Protein AF-A0A1H5YS46-F1 (afdb_monomer)

Mean predicted aligned error: 4.67 Å

Radius of gyration: 13.26 Å; Cα contacts (8 Å, |Δi|>4): 104; chains: 1; bounding box: 36×22×32 Å

Foldseek 3Di:
D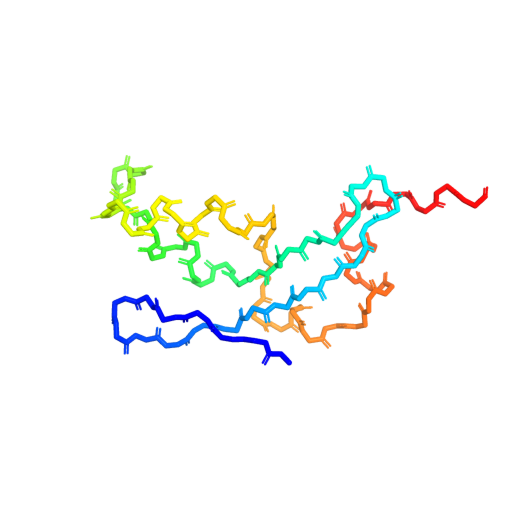DWDADPNDTWDKDWAQAPVPGIAIETAVVLVVQLADPVRHGPDVVSVVVVVRHPYHYHPVQVPDDSVSVCVVVVRDPPD

Organism: NCBI:txid493375

pLDDT: mean 88.6, std 9.22, range [46.12, 94.94]

Nearest PDB structures (foldseek):
  8fuk-assembly1_G  TM=5.252E-01  e=6.702E+00  Vibrio cholerae

Sequence (80 aa):
MDKILFQNKQYDVRQITLPNVGNVNISTTVLNKLLLNNDGSYVSEEAVAVDESIYYFVDVGEIYYSEEELLKLLKIEILC

Secondary structure (DSSP, 8-state):
-EEEEETTEEEEEEEEEETTTEE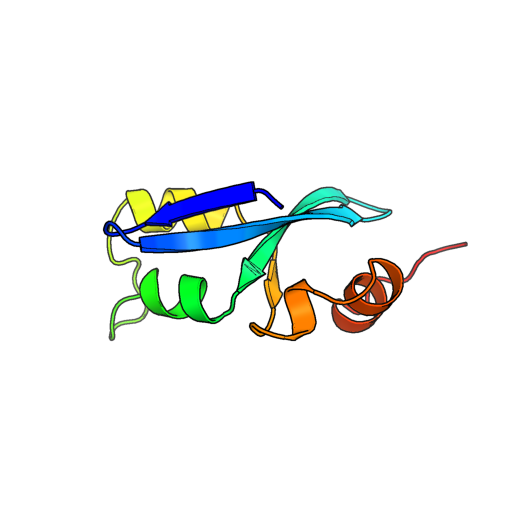EEEEEHHHHHHHB-TTSSBSSHHHHHHHHH-SEEE-TTGGGS-HHHHHHHTT-----

Solvent-accessible surface area (backbone atoms only — not comparable to full-atom values): 4887 Å² total; per-residue (Å²): 125,51,70,46,80,54,95,94,40,80,43,66,30,39,78,46,77,42,97,90,78,40,80,40,32,32,33,31,45,69,57,56,62,65,27,38,41,98,86,72,43,64,70,4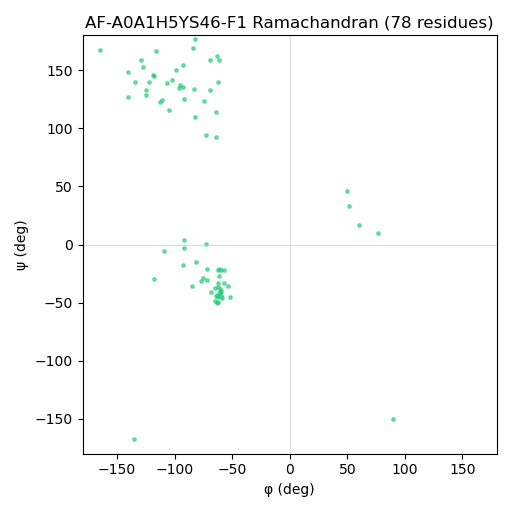3,72,67,32,48,56,51,50,76,62,39,75,45,65,37,53,79,72,54,74,74,47,55,69,71,55,44,36,56,73,70,65,54,78,79,86,123

Structure (mmCIF, N/CA/C/O backbone):
data_AF-A0A1H5YS46-F1
#
_entry.id   AF-A0A1H5YS46-F1
#
loop_
_atom_site.group_PDB
_atom_site.id
_atom_site.type_symbol
_atom_site.label_atom_id
_atom_site.label_alt_id
_atom_site.label_comp_id
_atom_site.label_asym_id
_atom_site.label_entity_id
_atom_site.label_seq_id
_atom_site.pdbx_PDB_ins_code
_atom_site.Cartn_x
_atom_site.Cartn_y
_atom_site.Cartn_z
_atom_site.occupancy
_atom_site.B_iso_or_equiv
_atom_site.auth_seq_id
_atom_site.auth_comp_id
_atom_site.auth_asym_id
_atom_site.auth_atom_id
_atom_site.pdbx_PDB_model_num
ATOM 1 N N . MET A 1 1 ? 9.157 -11.766 -1.426 1.00 76.50 1 MET A N 1
ATOM 2 C CA . MET A 1 1 ? 7.922 -10.988 -1.224 1.00 76.50 1 MET A CA 1
ATOM 3 C C . MET A 1 1 ? 7.570 -11.121 0.229 1.00 76.50 1 MET A C 1
ATOM 5 O O . MET A 1 1 ? 7.473 -12.248 0.710 1.00 76.50 1 MET A O 1
ATOM 9 N N . ASP A 1 2 ? 7.476 -9.986 0.898 1.00 89.00 2 ASP A N 1
ATOM 10 C CA . ASP A 1 2 ? 7.108 -9.926 2.300 1.00 89.00 2 ASP A CA 1
ATOM 11 C C . ASP A 1 2 ? 5.589 -9.958 2.432 1.00 89.00 2 ASP A C 1
ATOM 13 O O . ASP A 1 2 ? 4.845 -9.874 1.448 1.00 89.00 2 ASP A O 1
ATOM 17 N N . LYS A 1 3 ? 5.121 -10.138 3.662 1.00 91.50 3 LYS A N 1
ATOM 18 C CA . LYS A 1 3 ? 3.699 -10.137 3.978 1.00 91.50 3 LYS A CA 1
ATOM 19 C C . LYS A 1 3 ? 3.462 -9.293 5.210 1.00 91.50 3 LYS A C 1
ATOM 21 O O . LYS A 1 3 ? 4.214 -9.398 6.177 1.00 91.50 3 LYS A O 1
ATOM 26 N N . ILE A 1 4 ? 2.385 -8.522 5.188 1.00 90.94 4 ILE A N 1
ATOM 27 C CA . ILE A 1 4 ? 1.883 -7.832 6.372 1.00 90.94 4 ILE A CA 1
ATOM 28 C C . ILE A 1 4 ? 0.620 -8.526 6.868 1.00 90.94 4 ILE A C 1
ATOM 30 O O . ILE A 1 4 ? -0.204 -8.982 6.071 1.00 90.94 4 ILE A O 1
ATOM 34 N N . LEU A 1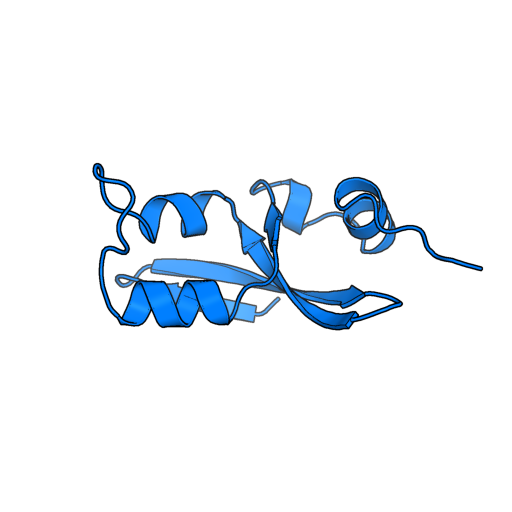 5 ? 0.499 -8.661 8.186 1.00 90.69 5 LEU A N 1
ATOM 35 C CA . LEU A 1 5 ? -0.707 -9.161 8.829 1.00 90.69 5 LEU A CA 1
ATOM 36 C C . LEU A 1 5 ? -1.581 -7.959 9.177 1.00 90.69 5 LEU A C 1
ATOM 38 O O . LEU A 1 5 ? -1.116 -7.062 9.865 1.00 90.69 5 LEU A O 1
ATOM 42 N N . PHE A 1 6 ? -2.826 -7.967 8.718 1.00 91.94 6 PHE A N 1
ATOM 43 C CA . PHE A 1 6 ? -3.825 -6.971 9.084 1.00 91.94 6 PHE A CA 1
ATOM 44 C C . PHE A 1 6 ? -5.171 -7.668 9.276 1.00 91.94 6 PHE A C 1
ATOM 46 O O . PHE A 1 6 ? -5.609 -8.431 8.408 1.00 91.94 6 PHE A O 1
ATOM 53 N N . GLN A 1 7 ? -5.818 -7.462 10.427 1.00 88.75 7 GLN A N 1
ATOM 54 C CA . GLN A 1 7 ? -7.089 -8.121 10.782 1.00 88.75 7 GLN A CA 1
ATOM 55 C C . GLN A 1 7 ? -7.074 -9.654 10.578 1.00 88.75 7 GLN A C 1
ATOM 57 O O . GLN A 1 7 ? -7.990 -10.232 9.987 1.00 88.75 7 GLN A O 1
ATOM 62 N N . ASN A 1 8 ? -6.013 -10.333 11.033 1.00 89.12 8 ASN A N 1
ATOM 63 C CA . ASN A 1 8 ? -5.799 -11.782 10.860 1.00 89.12 8 ASN A CA 1
ATOM 64 C C . ASN A 1 8 ? -5.719 -12.274 9.399 1.00 89.12 8 ASN A C 1
ATOM 66 O O . ASN A 1 8 ? -5.825 -13.475 9.145 1.00 89.12 8 ASN A O 1
ATOM 70 N N . LYS A 1 9 ? -5.507 -11.379 8.430 1.00 91.12 9 LYS A N 1
ATOM 71 C CA . LYS A 1 9 ? -5.278 -11.722 7.022 1.00 91.12 9 LYS A CA 1
ATOM 72 C C . LYS A 1 9 ? -3.902 -11.249 6.579 1.00 91.12 9 LYS A C 1
ATOM 74 O O . LYS A 1 9 ? -3.422 -10.214 7.027 1.00 91.12 9 LYS A O 1
ATOM 79 N N . GLN A 1 10 ? -3.267 -12.026 5.709 1.00 92.00 10 GLN A N 1
ATOM 80 C CA . GLN A 1 10 ? -1.963 -11.687 5.150 1.00 92.00 10 GLN A CA 1
ATOM 81 C C . GLN A 1 10 ? -2.125 -11.008 3.795 1.00 92.00 10 GLN A C 1
ATOM 83 O O . GLN A 1 10 ? -2.865 -11.504 2.944 1.00 92.00 10 GLN A O 1
ATOM 88 N N . TYR A 1 11 ? -1.384 -9.924 3.590 1.00 92.19 11 TYR A N 1
ATOM 89 C CA . TYR A 1 11 ? -1.343 -9.184 2.334 1.00 92.19 11 TYR A CA 1
ATOM 90 C C . TYR A 1 11 ? 0.080 -9.120 1.820 1.00 92.19 11 TYR A C 1
ATOM 92 O O . TYR A 1 11 ? 1.019 -8.950 2.598 1.00 92.19 11 TYR A O 1
ATOM 100 N N . ASP A 1 12 ? 0.227 -9.273 0.508 1.00 92.81 12 ASP A N 1
ATOM 101 C CA . ASP A 1 12 ? 1.531 -9.216 -0.130 1.00 92.81 12 ASP A CA 1
ATOM 102 C C . ASP A 1 12 ? 2.073 -7.786 -0.087 1.00 92.81 12 ASP A C 1
ATOM 104 O O . ASP A 1 12 ? 1.379 -6.811 -0.403 1.00 92.81 12 ASP A O 1
ATOM 108 N N . VAL A 1 13 ? 3.333 -7.685 0.318 1.00 93.94 13 VAL A N 1
ATOM 109 C CA . VAL A 1 13 ? 4.112 -6.456 0.314 1.00 93.94 13 VAL A CA 1
ATOM 110 C C . VAL A 1 13 ? 5.380 -6.715 -0.477 1.00 93.94 13 VAL A C 1
ATOM 112 O O . VAL A 1 13 ? 6.067 -7.733 -0.322 1.00 93.94 13 VAL A O 1
ATOM 115 N N . ARG A 1 14 ? 5.692 -5.785 -1.368 1.00 93.19 14 ARG A N 1
ATOM 116 C CA . ARG A 1 14 ? 6.889 -5.845 -2.190 1.00 93.19 14 ARG A CA 1
ATOM 117 C C . ARG A 1 14 ? 7.684 -4.572 -2.004 1.00 93.19 14 ARG A C 1
ATOM 119 O O . ARG A 1 14 ? 7.151 -3.484 -2.170 1.00 93.19 14 ARG A O 1
ATOM 126 N N . GLN A 1 15 ? 8.965 -4.720 -1.707 1.00 93.06 15 GLN A N 1
ATOM 127 C CA . GLN A 1 15 ? 9.892 -3.604 -1.746 1.00 93.06 15 GLN A CA 1
ATOM 128 C C . GLN A 1 15 ? 10.380 -3.396 -3.185 1.00 93.06 15 GLN A C 1
ATOM 130 O O . GLN A 1 15 ? 10.722 -4.364 -3.869 1.00 93.06 15 GLN A O 1
ATOM 135 N N . ILE A 1 16 ? 10.386 -2.147 -3.640 1.00 90.88 16 ILE A N 1
ATOM 136 C CA . ILE A 1 16 ? 10.955 -1.715 -4.922 1.00 90.88 16 ILE A CA 1
ATOM 137 C C . ILE A 1 16 ? 11.886 -0.528 -4.691 1.00 90.88 16 ILE A C 1
ATOM 139 O O . ILE A 1 16 ? 11.755 0.171 -3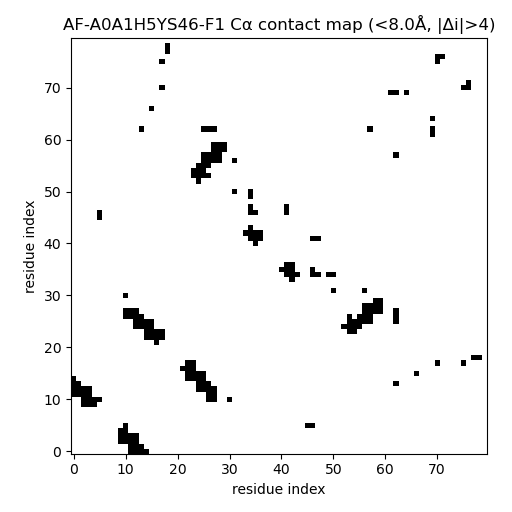.682 1.00 90.88 16 ILE A O 1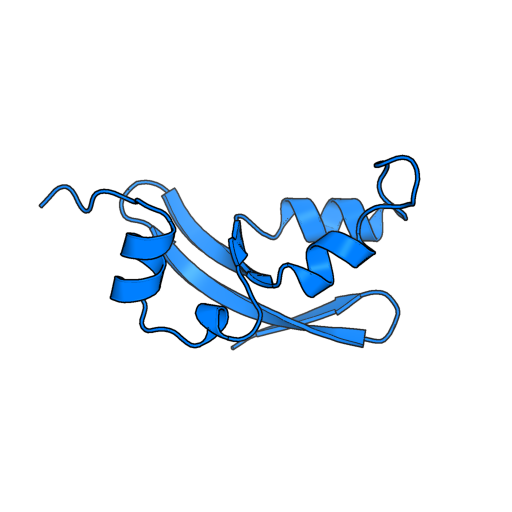
ATOM 143 N N . THR A 1 17 ? 12.802 -0.278 -5.624 1.00 90.44 17 THR A N 1
ATOM 144 C CA . THR A 1 17 ? 13.723 0.858 -5.530 1.00 90.44 17 THR A CA 1
ATOM 145 C C . THR A 1 17 ? 13.289 1.955 -6.489 1.00 90.44 17 THR A C 1
ATOM 147 O O . THR A 1 17 ? 13.314 1.788 -7.705 1.00 90.44 17 THR A O 1
ATOM 150 N N . LEU A 1 18 ? 12.910 3.112 -5.952 1.00 87.56 18 LEU A N 1
ATOM 151 C CA . LEU A 1 18 ? 12.605 4.285 -6.763 1.00 87.56 18 LEU A CA 1
ATOM 152 C C . LEU A 1 18 ? 13.859 5.158 -6.931 1.00 87.56 18 LEU A C 1
ATOM 154 O O . LEU A 1 18 ? 14.505 5.460 -5.924 1.00 87.56 18 LEU A O 1
ATOM 158 N N . PRO A 1 19 ? 14.164 5.660 -8.144 1.00 82.94 19 PRO A N 1
ATOM 159 C CA . PRO A 1 19 ? 15.367 6.458 -8.413 1.00 82.94 19 PRO A CA 1
ATOM 160 C C . PRO A 1 19 ? 15.565 7.680 -7.499 1.00 82.94 19 PRO A C 1
ATOM 162 O O . PRO A 1 19 ? 16.694 7.991 -7.137 1.00 82.94 19 PRO A O 1
ATOM 165 N N . ASN A 1 20 ? 14.479 8.351 -7.094 1.00 80.69 20 ASN A N 1
ATOM 166 C CA . ASN A 1 20 ? 14.527 9.609 -6.328 1.00 80.69 20 ASN A CA 1
ATOM 167 C C . ASN A 1 20 ? 14.075 9.482 -4.863 1.00 80.69 20 ASN A C 1
ATOM 169 O O . ASN A 1 20 ? 14.136 10.458 -4.120 1.00 80.69 20 ASN A O 1
ATOM 173 N N . VAL A 1 21 ? 13.589 8.309 -4.452 1.00 86.25 21 VAL A N 1
ATOM 174 C CA . VAL A 1 21 ? 13.048 8.077 -3.096 1.00 86.25 21 VAL A CA 1
ATOM 175 C C . VAL A 1 21 ? 13.861 7.012 -2.357 1.00 86.25 21 VAL A C 1
ATOM 17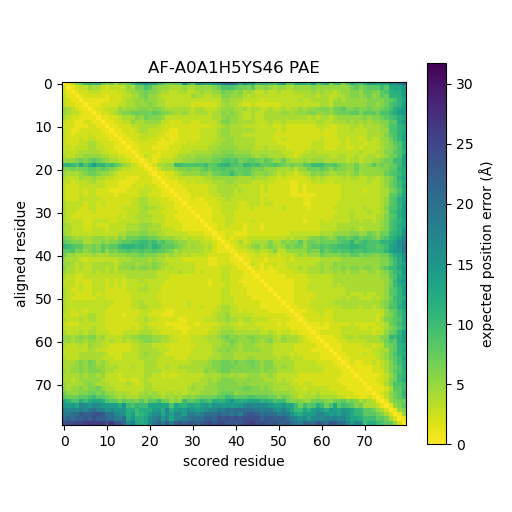7 O O . VAL A 1 21 ? 13.999 7.075 -1.139 1.00 86.25 21 VAL A O 1
ATOM 180 N N . GLY A 1 22 ? 14.451 6.063 -3.087 1.00 88.56 22 GLY A N 1
ATOM 181 C CA . GLY A 1 22 ? 15.089 4.881 -2.525 1.00 88.56 22 GLY A CA 1
ATOM 182 C C . GLY A 1 22 ? 14.100 3.729 -2.375 1.00 88.56 22 GLY A C 1
ATOM 183 O O . GLY A 1 22 ? 13.158 3.592 -3.156 1.00 88.56 22 GLY A O 1
ATOM 184 N N . ASN A 1 23 ? 14.339 2.874 -1.385 1.00 91.81 23 ASN A N 1
ATOM 185 C CA . ASN A 1 23 ? 13.538 1.673 -1.183 1.00 91.81 23 ASN A CA 1
ATOM 186 C C . ASN A 1 23 ? 12.172 2.030 -0.599 1.00 91.81 23 ASN A C 1
ATOM 188 O O . ASN A 1 23 ? 12.088 2.601 0.488 1.00 91.81 23 ASN A O 1
ATOM 192 N N . VAL A 1 24 ? 11.112 1.629 -1.289 1.00 92.06 24 VAL A N 1
ATOM 193 C CA . VAL A 1 24 ? 9.733 1.832 -0.851 1.00 92.06 24 VAL A CA 1
ATOM 194 C C . VAL A 1 24 ? 8.973 0.520 -0.873 1.00 92.06 24 VAL A C 1
ATOM 196 O O . VAL A 1 24 ? 9.267 -0.370 -1.671 1.00 92.06 24 VAL A O 1
ATOM 199 N N . ASN A 1 25 ? 7.965 0.411 -0.017 1.00 93.81 25 ASN A N 1
ATOM 200 C CA . ASN A 1 25 ? 7.068 -0.732 -0.014 1.00 93.81 25 ASN A CA 1
ATOM 201 C C . ASN A 1 25 ? 5.825 -0.418 -0.834 1.00 93.81 25 ASN A C 1
ATOM 203 O O . ASN A 1 25 ? 5.238 0.656 -0.708 1.00 93.81 25 ASN A O 1
ATOM 207 N N . ILE A 1 26 ? 5.396 -1.383 -1.630 1.00 93.75 26 ILE A N 1
ATOM 208 C CA . ILE A 1 26 ? 4.119 -1.355 -2.322 1.00 93.75 26 ILE A CA 1
ATOM 209 C C . ILE A 1 26 ? 3.264 -2.525 -1.853 1.00 93.75 26 ILE A C 1
ATOM 211 O O . ILE A 1 26 ? 3.771 -3.610 -1.553 1.00 93.75 26 ILE A O 1
ATOM 215 N N . SER A 1 27 ? 1.958 -2.306 -1.800 1.00 94.94 27 SER A N 1
ATOM 216 C CA . SER A 1 27 ? 0.982 -3.360 -1.536 1.00 94.94 27 SER A CA 1
ATOM 217 C C . SER A 1 27 ? -0.196 -3.235 -2.496 1.00 94.94 27 SER A C 1
ATOM 219 O O . SER A 1 27 ? -0.116 -2.542 -3.509 1.00 94.94 27 SER A O 1
ATOM 221 N N . THR A 1 28 ? -1.283 -3.948 -2.223 1.00 94.88 28 THR A N 1
ATOM 222 C CA . THR A 1 28 ? -2.424 -4.032 -3.133 1.00 94.88 28 THR A CA 1
ATOM 223 C C . THR A 1 28 ? -3.558 -3.092 -2.740 1.00 94.88 28 THR A C 1
ATOM 225 O O . THR A 1 28 ? -3.802 -2.848 -1.558 1.00 94.88 28 THR A O 1
ATOM 228 N N . THR A 1 29 ? -4.332 -2.624 -3.718 1.00 93.38 29 THR A N 1
ATOM 229 C CA . THR A 1 29 ? -5.553 -1.826 -3.498 1.00 93.38 29 THR A CA 1
ATOM 230 C C . THR A 1 29 ? -6.586 -2.548 -2.626 1.00 93.38 29 THR A C 1
ATOM 232 O O . THR A 1 29 ? -7.421 -1.901 -1.994 1.00 93.38 29 THR A O 1
ATOM 235 N N . VAL A 1 30 ? -6.524 -3.882 -2.544 1.00 92.88 30 VAL A N 1
ATOM 236 C CA . VAL A 1 30 ? -7.342 -4.691 -1.629 1.00 92.88 30 VAL A CA 1
ATOM 237 C C . VAL A 1 30 ? -7.025 -4.371 -0.172 1.00 92.88 30 VAL A C 1
ATOM 239 O O . VAL A 1 30 ? -7.958 -4.214 0.609 1.00 92.88 30 VAL A O 1
ATOM 242 N N . LEU A 1 31 ? -5.743 -4.242 0.186 1.00 92.50 31 LEU A N 1
ATOM 243 C CA . LEU A 1 31 ? -5.346 -3.847 1.535 1.00 92.50 31 LEU A CA 1
ATOM 244 C C . LEU A 1 31 ? -5.849 -2.435 1.835 1.00 92.50 31 LEU A C 1
ATOM 246 O O . LEU A 1 31 ? -6.561 -2.262 2.815 1.00 92.50 31 LEU A O 1
ATOM 250 N N . ASN A 1 32 ? -5.587 -1.471 0.945 1.00 92.69 32 ASN A N 1
ATOM 251 C CA . ASN A 1 32 ? -6.011 -0.073 1.111 1.00 92.69 32 ASN A CA 1
ATOM 252 C C . ASN A 1 32 ? -7.517 0.063 1.416 1.00 92.69 32 ASN A C 1
ATOM 254 O O . ASN A 1 32 ? -7.922 0.743 2.355 1.00 92.69 32 ASN A O 1
ATOM 258 N N . LYS A 1 33 ? -8.366 -0.673 0.687 1.00 91.44 33 LYS A N 1
ATOM 259 C CA . LYS A 1 33 ? -9.825 -0.680 0.909 1.00 91.44 33 LYS A CA 1
ATOM 260 C C . LYS A 1 33 ? -10.247 -1.190 2.288 1.00 91.44 33 LYS A C 1
ATOM 262 O O . LYS A 1 33 ? -11.363 -0.911 2.705 1.00 91.44 33 LYS A O 1
ATOM 267 N N . LEU A 1 34 ? -9.404 -1.968 2.959 1.00 92.81 34 LEU A N 1
ATOM 268 C CA . LEU A 1 34 ? -9.660 -2.489 4.301 1.00 92.81 34 LEU A CA 1
ATOM 269 C C . LEU A 1 34 ? -9.087 -1.587 5.395 1.00 92.81 34 LEU A C 1
ATOM 271 O O . LEU A 1 34 ? -9.496 -1.716 6.549 1.00 92.81 34 LEU A O 1
ATOM 275 N N . LEU A 1 35 ? -8.158 -0.691 5.044 1.00 93.75 35 LEU A N 1
ATOM 276 C CA . LEU A 1 35 ? -7.613 0.298 5.971 1.00 93.75 35 LEU A CA 1
ATOM 277 C C . LEU A 1 35 ? -8.643 1.382 6.292 1.00 93.75 35 LEU A C 1
ATOM 279 O O . LEU A 1 35 ? -8.634 1.905 7.403 1.00 93.75 35 LEU A O 1
ATOM 283 N N . LEU A 1 36 ? -9.540 1.691 5.351 1.00 92.44 36 LEU A N 1
ATOM 284 C CA . LEU A 1 36 ? -10.546 2.745 5.475 1.00 92.44 36 LEU A CA 1
ATOM 285 C C . LEU A 1 36 ? -11.938 2.184 5.794 1.00 92.44 36 LEU A C 1
ATOM 287 O O . LEU A 1 36 ? -12.356 1.148 5.277 1.00 92.44 36 LEU A O 1
ATOM 291 N N . ASN A 1 37 ? -12.676 2.893 6.644 1.00 91.44 37 ASN A N 1
ATOM 292 C CA . ASN A 1 37 ? -14.089 2.656 6.910 1.00 91.44 37 ASN A CA 1
ATOM 293 C C . ASN A 1 37 ? -14.971 3.328 5.835 1.00 91.44 37 ASN A C 1
ATOM 295 O O . ASN A 1 37 ? -14.486 4.036 4.951 1.00 91.44 37 ASN A O 1
ATOM 299 N N . ASN A 1 38 ? -16.290 3.133 5.923 1.00 89.44 38 ASN A N 1
ATOM 300 C CA . ASN A 1 38 ? -17.248 3.709 4.966 1.00 89.44 38 ASN A CA 1
ATOM 301 C C . ASN A 1 38 ? -17.254 5.249 4.943 1.00 89.44 38 ASN A C 1
ATOM 303 O O . ASN A 1 38 ? -17.682 5.835 3.952 1.00 89.44 38 ASN A O 1
ATOM 307 N N . ASP A 1 39 ? -16.770 5.884 6.010 1.00 90.19 39 ASP A N 1
ATOM 308 C CA . ASP A 1 39 ? -16.688 7.338 6.150 1.00 90.19 39 ASP A CA 1
ATOM 309 C C . ASP A 1 39 ? -15.330 7.891 5.668 1.00 90.19 39 ASP A C 1
ATOM 311 O O . ASP A 1 39 ? -15.063 9.086 5.789 1.00 90.19 39 ASP A O 1
ATOM 315 N N . GLY A 1 40 ? -14.452 7.032 5.131 1.00 86.75 40 GLY A N 1
ATOM 316 C CA . GLY A 1 40 ? -13.119 7.396 4.645 1.00 86.75 40 GLY A CA 1
ATOM 317 C C . GLY A 1 40 ? -12.072 7.616 5.741 1.00 86.75 40 GLY A C 1
ATOM 318 O O . GLY A 1 40 ? -10.982 8.095 5.446 1.00 86.75 40 GLY A O 1
ATOM 319 N N . SER A 1 41 ? -12.378 7.278 6.996 1.00 92.19 41 SER A N 1
ATOM 320 C CA . SER A 1 41 ? -11.424 7.302 8.114 1.00 92.19 41 SER A CA 1
ATOM 321 C C . SER A 1 41 ? -10.758 5.940 8.296 1.00 92.19 41 SER A C 1
ATOM 323 O O . SER A 1 41 ? -11.353 4.914 7.974 1.00 92.19 41 SER A O 1
ATOM 325 N N . TYR A 1 42 ? -9.554 5.897 8.862 1.00 94.12 42 TYR A N 1
ATOM 326 C CA . TYR A 1 42 ? -8.902 4.622 9.162 1.00 94.12 42 TYR A CA 1
ATOM 327 C C . TYR A 1 42 ? -9.706 3.794 10.174 1.00 94.12 42 TYR A C 1
ATOM 329 O O . TYR A 1 42 ? -10.241 4.323 11.149 1.00 94.12 42 TYR A O 1
ATOM 337 N N . VAL A 1 43 ? -9.781 2.479 9.954 1.00 94.62 43 VAL A N 1
ATOM 338 C CA . VAL A 1 43 ? -10.541 1.552 10.813 1.00 94.62 43 VAL A CA 1
ATOM 339 C C . VAL A 1 43 ? -9.887 1.326 12.182 1.00 94.62 43 VAL A C 1
ATOM 341 O O . VAL A 1 43 ? -10.563 0.887 13.111 1.00 94.62 43 VAL A O 1
ATOM 344 N N . SER A 1 44 ? -8.584 1.591 12.310 1.00 94.25 44 SER A N 1
ATOM 345 C CA . SER A 1 44 ? -7.806 1.447 13.546 1.00 94.25 44 SER A CA 1
ATOM 346 C C . SER A 1 44 ? -6.461 2.181 13.452 1.00 94.25 44 SER A C 1
ATOM 348 O O . SER A 1 44 ? -6.021 2.544 12.364 1.00 94.25 44 SER A O 1
ATOM 350 N N . GLU A 1 45 ? -5.765 2.346 14.581 1.00 92.94 45 GLU A N 1
ATOM 351 C CA . GLU A 1 45 ? -4.373 2.836 14.599 1.00 92.94 45 GLU A CA 1
ATOM 352 C C . GLU A 1 45 ? -3.414 1.887 13.862 1.00 92.94 45 GLU A C 1
ATOM 354 O O . GLU A 1 45 ? -2.482 2.333 13.202 1.00 92.94 45 GLU A O 1
ATOM 359 N N . GLU A 1 46 ? -3.676 0.575 13.907 1.00 92.38 46 GLU A N 1
ATOM 360 C CA . GLU A 1 46 ? -2.947 -0.412 13.100 1.00 92.38 46 GLU A CA 1
ATOM 361 C C . GLU A 1 46 ? -3.096 -0.109 11.604 1.00 92.38 46 GLU A C 1
ATOM 363 O O . GLU A 1 46 ? -2.121 -0.194 10.866 1.00 92.38 46 GLU A O 1
ATOM 368 N N . ALA A 1 47 ? -4.289 0.294 11.155 1.00 93.94 47 ALA A N 1
ATOM 369 C CA . ALA A 1 47 ? -4.513 0.645 9.758 1.00 93.94 47 ALA A CA 1
ATOM 370 C C . ALA A 1 47 ? -3.708 1.881 9.334 1.00 93.94 47 ALA A C 1
ATOM 372 O O . ALA A 1 47 ? -3.178 1.898 8.226 1.00 93.94 47 ALA A O 1
ATOM 373 N N . VAL A 1 48 ? -3.569 2.867 10.228 1.00 94.19 48 VAL A N 1
ATOM 374 C CA . VAL A 1 48 ? -2.700 4.036 10.014 1.00 94.19 48 VAL A CA 1
ATOM 375 C C . VAL A 1 48 ? -1.245 3.591 9.878 1.00 94.19 48 VAL A C 1
ATOM 377 O O . VAL A 1 48 ? -0.591 3.940 8.904 1.00 94.19 48 VAL A O 1
ATOM 380 N N . ALA A 1 49 ? -0.754 2.761 10.800 1.00 93.12 49 ALA A N 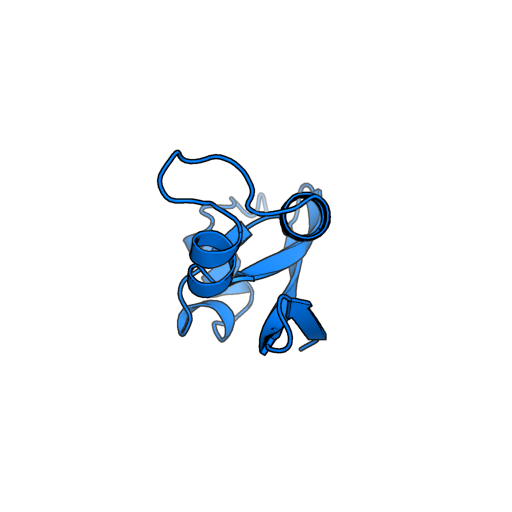1
ATOM 381 C CA . ALA A 1 49 ? 0.625 2.274 10.762 1.00 93.12 49 ALA A CA 1
ATOM 382 C C . ALA A 1 49 ? 0.924 1.447 9.497 1.00 93.12 49 ALA A C 1
ATOM 384 O O . ALA A 1 49 ? 2.020 1.528 8.940 1.00 93.12 49 ALA A O 1
ATOM 385 N N . VAL A 1 50 ? -0.047 0.656 9.027 1.00 93.50 50 VAL A N 1
ATOM 386 C CA . VAL A 1 50 ? 0.064 -0.066 7.755 1.00 93.50 50 VAL A CA 1
ATOM 387 C C . VAL A 1 50 ? 0.136 0.917 6.589 1.00 93.50 50 VAL A C 1
ATOM 389 O O . VAL A 1 50 ? 1.036 0.779 5.765 1.00 93.50 50 VAL A O 1
ATOM 392 N N . ASP A 1 51 ? -0.758 1.903 6.523 1.00 93.19 51 ASP A N 1
ATOM 393 C CA . ASP A 1 51 ? -0.765 2.905 5.452 1.00 93.19 51 ASP A CA 1
ATOM 394 C C . ASP A 1 51 ? 0.552 3.689 5.397 1.00 93.19 51 ASP A C 1
ATOM 396 O O . ASP A 1 51 ? 1.182 3.762 4.349 1.00 93.19 51 ASP A O 1
ATOM 400 N N . GLU A 1 52 ? 1.055 4.152 6.544 1.00 93.00 52 GLU A N 1
ATOM 401 C CA . GLU A 1 52 ? 2.342 4.854 6.647 1.00 93.00 52 GLU A CA 1
ATOM 402 C C . GLU A 1 52 ? 3.538 3.993 6.204 1.00 93.00 52 GLU A C 1
ATOM 404 O O . GLU A 1 52 ? 4.561 4.515 5.757 1.00 93.00 52 GLU A O 1
ATOM 409 N N . SER A 1 53 ? 3.425 2.665 6.311 1.00 92.56 53 SER A N 1
ATOM 410 C CA . SER A 1 53 ? 4.471 1.731 5.882 1.00 92.56 53 SER A CA 1
ATOM 411 C C . SER A 1 53 ? 4.463 1.435 4.378 1.00 92.56 53 SER A C 1
ATOM 413 O O . SER A 1 53 ? 5.449 0.886 3.870 1.00 92.56 53 SER A O 1
ATOM 415 N N . ILE A 1 54 ? 3.375 1.769 3.672 1.00 94.06 54 ILE A N 1
ATOM 416 C CA . ILE A 1 54 ? 3.160 1.483 2.252 1.00 94.06 54 ILE A CA 1
ATOM 417 C C . ILE A 1 54 ? 3.157 2.788 1.451 1.00 94.06 54 ILE A C 1
ATOM 419 O O . 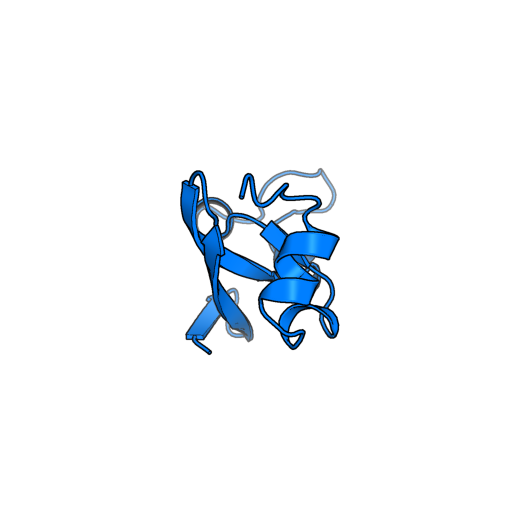ILE A 1 54 ? 2.348 3.679 1.655 1.00 94.06 54 ILE A O 1
ATOM 423 N N . TYR A 1 55 ? 4.046 2.882 0.469 1.00 92.56 55 TYR A N 1
ATOM 424 C CA . TYR A 1 55 ? 4.197 4.082 -0.351 1.00 92.56 55 TYR A CA 1
ATOM 425 C C . TYR A 1 55 ? 3.210 4.130 -1.527 1.00 92.56 55 TYR A C 1
ATOM 427 O O . TYR A 1 55 ? 2.714 5.197 -1.878 1.00 92.56 55 TYR A O 1
ATOM 435 N N . TYR A 1 56 ? 2.903 2.976 -2.135 1.00 91.38 56 TYR A N 1
ATOM 436 C CA . TYR A 1 56 ? 1.897 2.865 -3.197 1.00 91.38 56 TYR A CA 1
ATOM 437 C C . TYR A 1 56 ? 1.050 1.602 -3.076 1.00 91.38 56 TYR A C 1
ATOM 439 O O . TYR A 1 56 ? 1.530 0.531 -2.697 1.00 91.38 56 TYR A O 1
ATOM 447 N N . PHE A 1 57 ? -0.202 1.721 -3.511 1.00 93.31 57 PHE A N 1
ATOM 448 C CA . PHE A 1 57 ? -1.113 0.599 -3.682 1.00 93.31 57 PHE A CA 1
ATOM 449 C C . PHE A 1 57 ? -1.388 0.369 -5.168 1.00 93.31 57 PHE A C 1
ATOM 451 O O . PHE A 1 57 ? -1.837 1.280 -5.861 1.00 93.31 57 PHE A O 1
ATOM 458 N N . VAL A 1 58 ? -1.135 -0.849 -5.637 1.00 93.81 58 VAL A N 1
ATOM 459 C CA . VAL A 1 58 ? -1.352 -1.290 -7.026 1.00 93.81 58 VAL A CA 1
ATOM 460 C C . VAL A 1 58 ? -2.412 -2.389 -7.075 1.00 93.81 58 VAL A C 1
ATOM 462 O O . VAL A 1 58 ? -2.783 -2.941 -6.038 1.00 93.81 58 VAL A O 1
ATOM 465 N N . ASP A 1 59 ? -2.944 -2.738 -8.238 1.00 93.00 59 ASP A N 1
ATOM 466 C CA . ASP A 1 59 ? -3.882 -3.858 -8.303 1.00 93.00 59 ASP A CA 1
ATOM 467 C C . ASP A 1 59 ? -3.193 -5.207 -8.040 1.00 93.00 59 ASP A C 1
ATOM 469 O O . ASP A 1 59 ? -1.977 -5.370 -8.163 1.00 93.00 59 ASP A O 1
ATOM 473 N N . VAL A 1 60 ? -3.989 -6.210 -7.652 1.00 88.69 60 VAL A N 1
ATOM 474 C CA . VAL A 1 60 ? -3.485 -7.525 -7.208 1.00 88.69 60 VAL A CA 1
ATOM 475 C C . VAL A 1 60 ? -2.617 -8.204 -8.269 1.00 88.69 60 VAL A C 1
ATOM 477 O O . VAL A 1 60 ? -1.674 -8.897 -7.920 1.00 88.69 60 VAL A O 1
ATOM 480 N N . GLY A 1 61 ? -2.905 -8.009 -9.558 1.00 89.38 61 GLY A N 1
ATOM 481 C CA . GLY A 1 61 ? -2.069 -8.549 -10.635 1.00 89.38 61 GLY A CA 1
ATOM 482 C C . GLY A 1 61 ? -0.781 -7.755 -10.863 1.00 89.38 61 GLY A C 1
ATOM 483 O O . GLY A 1 61 ? 0.245 -8.328 -11.218 1.00 89.38 61 GLY A O 1
ATOM 484 N N . GLU A 1 62 ? -0.823 -6.447 -10.618 1.00 91.12 62 GLU A N 1
ATOM 485 C CA . GLU A 1 62 ? 0.255 -5.513 -10.947 1.00 91.12 62 GLU A CA 1
ATOM 486 C C . GLU A 1 62 ? 1.432 -5.629 -9.979 1.00 91.12 62 GLU A C 1
ATOM 488 O O . GLU A 1 62 ? 2.578 -5.435 -10.372 1.00 91.12 62 GLU A O 1
ATOM 493 N N . ILE A 1 63 ? 1.187 -6.035 -8.727 1.00 90.88 63 ILE A N 1
ATOM 494 C CA . ILE A 1 63 ? 2.257 -6.257 -7.739 1.00 90.88 63 ILE A CA 1
ATOM 495 C C . ILE A 1 63 ? 3.276 -7.323 -8.189 1.00 90.88 63 ILE A C 1
ATOM 497 O O . ILE A 1 63 ? 4.420 -7.334 -7.721 1.00 90.88 63 ILE A O 1
ATOM 501 N N . TYR A 1 64 ? 2.880 -8.208 -9.111 1.00 91.00 64 TYR A N 1
ATOM 502 C CA . TYR A 1 64 ? 3.723 -9.259 -9.683 1.00 91.00 64 TYR A CA 1
ATOM 503 C C . TYR A 1 64 ? 4.455 -8.836 -10.961 1.00 91.00 64 TYR A C 1
ATOM 505 O O . TYR A 1 64 ? 5.251 -9.618 -11.478 1.00 91.00 64 TYR A O 1
ATOM 513 N N . TYR A 1 65 ? 4.232 -7.621 -11.463 1.00 92.25 65 TYR A N 1
ATOM 514 C CA . TYR A 1 65 ? 4.939 -7.113 -12.637 1.00 92.25 65 TYR A CA 1
ATOM 515 C C . TYR A 1 65 ? 6.443 -6.979 -12.387 1.00 92.25 65 TYR A C 1
ATOM 517 O O . TYR A 1 65 ? 6.924 -6.980 -11.248 1.00 92.25 65 TYR A O 1
ATOM 525 N N . SER A 1 66 ? 7.225 -6.877 -13.455 1.00 90.19 66 SER A N 1
ATOM 526 C CA . SER A 1 66 ? 8.640 -6.536 -13.319 1.00 90.19 66 SER A CA 1
ATOM 527 C C . SER A 1 66 ? 8.805 -5.153 -12.677 1.00 90.19 66 SER A C 1
ATOM 529 O O . SER A 1 66 ? 7.893 -4.326 -12.672 1.00 90.19 66 SER A O 1
ATOM 531 N N . GLU A 1 67 ? 9.978 -4.890 -12.105 1.00 85.88 67 GLU A N 1
ATOM 532 C CA . GLU A 1 67 ? 10.253 -3.581 -11.505 1.00 85.88 67 GLU A CA 1
ATOM 533 C C . GLU A 1 67 ? 10.153 -2.456 -12.548 1.00 85.88 67 GLU A C 1
ATOM 535 O O . GLU A 1 67 ? 9.553 -1.425 -12.272 1.00 85.88 67 GLU A O 1
ATOM 540 N N . GLU A 1 68 ? 10.612 -2.686 -13.782 1.00 86.81 68 GLU A N 1
ATOM 541 C CA . GLU A 1 68 ? 10.480 -1.726 -14.886 1.00 86.81 68 GLU A CA 1
ATOM 542 C C . GLU A 1 68 ? 9.018 -1.398 -15.227 1.00 86.81 68 GLU A C 1
ATOM 544 O O . GLU A 1 68 ? 8.679 -0.246 -15.498 1.00 86.81 68 GLU A O 1
ATOM 549 N N . GLU A 1 69 ? 8.139 -2.401 -15.226 1.00 90.25 69 GLU A N 1
ATOM 550 C CA . GLU A 1 69 ? 6.704 -2.213 -15.458 1.00 90.25 69 GLU A CA 1
ATOM 551 C C . GLU A 1 69 ? 6.035 -1.465 -14.305 1.00 90.25 69 GLU A C 1
ATOM 553 O O . GLU A 1 69 ? 5.231 -0.569 -14.555 1.00 90.25 69 GLU A O 1
ATOM 558 N N . LEU A 1 70 ? 6.402 -1.774 -13.057 1.00 89.06 70 LEU A N 1
ATOM 559 C CA . LEU A 1 70 ? 5.926 -1.044 -11.880 1.00 89.06 70 LEU A CA 1
ATOM 560 C C . LEU A 1 70 ? 6.362 0.424 -11.922 1.00 89.06 70 LEU A C 1
ATOM 562 O O . LEU A 1 70 ? 5.539 1.309 -11.714 1.00 89.06 70 LEU A O 1
ATOM 566 N N . LEU A 1 71 ? 7.621 0.706 -12.257 1.00 87.12 71 LEU A N 1
ATOM 567 C CA . LEU A 1 71 ? 8.119 2.079 -12.393 1.00 87.12 71 LEU A CA 1
ATOM 568 C C . LEU A 1 71 ? 7.361 2.852 -13.484 1.00 87.12 71 LEU A C 1
ATOM 570 O O . LEU A 1 71 ? 6.971 4.002 -13.268 1.00 87.12 71 LEU A O 1
ATOM 574 N N . LYS A 1 72 ? 7.080 2.205 -14.624 1.00 87.69 72 LYS A N 1
ATOM 575 C CA . LYS A 1 72 ? 6.252 2.780 -15.699 1.00 87.69 72 LYS A CA 1
ATOM 576 C C . LYS A 1 72 ? 4.814 3.036 -15.249 1.00 87.69 72 LYS A C 1
ATOM 578 O O . LYS A 1 72 ? 4.276 4.101 -15.545 1.00 87.69 72 LYS A O 1
ATOM 583 N N . LEU A 1 73 ? 4.199 2.091 -14.532 1.00 86.50 73 LEU A N 1
ATOM 584 C CA . LEU A 1 73 ? 2.842 2.218 -13.988 1.00 86.50 73 LEU A CA 1
ATOM 585 C C . LEU A 1 73 ? 2.745 3.408 -13.028 1.00 86.50 73 LEU A C 1
ATOM 587 O O . LEU A 1 73 ? 1.831 4.225 -13.128 1.00 86.50 73 LEU A O 1
ATOM 591 N N . LEU A 1 74 ? 3.740 3.543 -12.151 1.00 82.44 74 LEU A N 1
ATOM 592 C CA . LEU A 1 74 ? 3.861 4.642 -11.197 1.00 82.44 74 LEU A CA 1
ATOM 593 C C . LEU A 1 74 ? 4.264 5.969 -11.867 1.00 82.44 74 LEU A C 1
ATOM 595 O O . LEU A 1 74 ? 4.385 6.984 -11.184 1.00 82.44 74 LEU A O 1
ATOM 599 N N . LYS A 1 75 ? 4.439 5.980 -13.201 1.00 79.31 75 LYS A N 1
ATOM 600 C CA . LYS A 1 75 ? 4.874 7.128 -14.016 1.00 79.31 75 LYS A CA 1
ATOM 601 C C . LYS A 1 75 ? 6.153 7.772 -13.485 1.00 79.31 75 LYS A C 1
ATOM 603 O O . LYS A 1 75 ? 6.333 8.985 -13.576 1.00 79.31 75 LYS A O 1
ATOM 608 N N . ILE A 1 76 ? 7.032 6.959 -12.913 1.00 69.69 76 ILE A N 1
ATOM 609 C CA . ILE A 1 76 ? 8.296 7.429 -12.368 1.00 69.69 76 ILE A CA 1
ATOM 610 C C . ILE A 1 76 ? 9.262 7.539 -13.538 1.00 69.69 76 ILE A C 1
ATOM 612 O O . ILE A 1 76 ? 9.670 6.535 -14.122 1.00 69.69 76 ILE A O 1
ATOM 616 N N . GLU A 1 77 ? 9.597 8.772 -13.907 1.00 57.47 77 GLU A N 1
ATOM 617 C CA . GLU A 1 77 ? 10.634 9.027 -14.898 1.00 57.47 77 GLU A CA 1
ATOM 618 C C . GLU A 1 77 ? 11.971 8.534 -14.341 1.00 57.47 77 GLU A C 1
ATOM 620 O O . GLU A 1 77 ? 12.497 9.059 -13.356 1.00 57.47 77 GLU A O 1
ATOM 625 N N . ILE A 1 78 ? 12.526 7.500 -14.974 1.00 56.41 78 ILE A N 1
ATOM 626 C CA . ILE A 1 78 ? 13.928 7.147 -14.793 1.00 56.41 78 ILE A CA 1
ATOM 627 C C . ILE A 1 78 ? 14.696 8.233 -15.545 1.00 56.41 78 ILE A C 1
ATOM 629 O O . ILE A 1 78 ? 14.836 8.167 -16.765 1.00 56.41 78 ILE A O 1
ATOM 633 N N . LEU A 1 79 ? 15.110 9.283 -14.837 1.00 52.31 79 LEU A N 1
ATOM 634 C CA . LEU A 1 79 ? 16.086 10.233 -15.360 1.00 52.31 79 LEU A CA 1
ATOM 635 C C . LEU A 1 79 ? 17.402 9.467 -15.560 1.00 52.31 79 LEU A C 1
ATOM 637 O O . LEU A 1 79 ? 18.163 9.276 -14.614 1.00 52.31 79 LEU A O 1
ATOM 641 N N . CYS A 1 80 ? 17.594 8.946 -16.773 1.00 46.12 80 CYS A N 1
ATOM 642 C CA . CYS A 1 80 ? 18.870 8.434 -17.267 1.00 46.12 80 CYS A CA 1
ATOM 643 C C . CYS A 1 80 ? 19.816 9.581 -17.627 1.00 46.12 80 CYS A C 1
ATOM 645 O O . CYS A 1 80 ? 19.331 10.608 -18.156 1.00 46.12 80 CYS A O 1
#